Protein AF-A0A8J3AGK9-F1 (afdb_monomer_lite)

Organism: NCBI:txid1670830

Foldseek 3Di:
DDPPLDDDPPDDLVSNVVSCVVVVHEAEDCQLVNLLVCLVVQHAHEHACQPPDDQDPVLVVVQCVVCVVVVVVQCVPDPGHWYWHRYSVDIDTDHSVVSNVVSVVVVVVVVVVVVVVPPDPPPDDDPPPPDDDDDDDD

Sequence (138 aa):
MGAEGQPVRGSDDETVLRQAQATNQVIVTQNHDMLVLCADESAPVVWLDPRDKDLRREAMVVLCFSQINAWQHLLDDADGPVCIVARKTSCEAIPLEVARRRALERGKRRRREMRRQRPAADGGLFQNDAGSSATEGL

Radius of gyration: 23.79 Å; chains: 1; bounding box: 36×55×81 Å

pLDDT: mean 82.99, std 17.81, range [38.44, 98.31]

Structure (mmCIF, N/CA/C/O backbone):
data_AF-A0A8J3AGK9-F1
#
_entry.id   AF-A0A8J3AGK9-F1
#
loop_
_atom_site.group_PDB
_atom_site.id
_atom_site.type_symbol
_atom_site.label_atom_id
_atom_site.label_alt_id
_atom_site.label_comp_id
_atom_site.label_asym_id
_atom_site.label_entity_id
_atom_site.label_seq_id
_atom_site.pdbx_PDB_ins_code
_atom_site.Cartn_x
_atom_site.Cartn_y
_atom_site.Cartn_z
_atom_site.occupancy
_atom_site.B_iso_or_equiv
_atom_site.auth_seq_id
_atom_site.auth_comp_id
_atom_site.auth_asym_id
_atom_site.auth_atom_id
_atom_site.pdbx_PDB_model_num
ATOM 1 N N . MET A 1 1 ? -9.270 -23.949 0.018 1.00 47.72 1 MET A N 1
ATOM 2 C CA . MET A 1 1 ? -9.224 -22.835 0.987 1.00 47.72 1 MET A CA 1
ATOM 3 C C . MET A 1 1 ? -7.804 -22.745 1.513 1.00 47.72 1 MET A C 1
ATOM 5 O O . MET A 1 1 ? -7.251 -23.786 1.847 1.00 47.72 1 MET A O 1
ATOM 9 N N . GLY A 1 2 ? -7.188 -21.560 1.491 1.00 52.91 2 GLY A N 1
ATOM 10 C CA . GLY A 1 2 ? -5.928 -21.331 2.205 1.00 52.91 2 GLY A CA 1
ATOM 11 C C . GLY A 1 2 ? -6.139 -21.435 3.719 1.00 52.91 2 GLY A C 1
ATOM 12 O O . GLY A 1 2 ? -7.282 -21.440 4.179 1.00 52.91 2 GLY A O 1
ATOM 13 N N . ALA A 1 3 ? -5.051 -21.541 4.485 1.00 57.31 3 ALA A N 1
ATOM 14 C CA . ALA A 1 3 ? -5.114 -21.378 5.936 1.00 57.31 3 ALA A CA 1
ATOM 15 C C . ALA A 1 3 ? -5.708 -19.997 6.276 1.00 57.31 3 ALA A C 1
ATOM 17 O O . ALA A 1 3 ? -5.524 -19.051 5.507 1.00 57.31 3 ALA A O 1
ATOM 18 N N . GLU A 1 4 ? -6.445 -19.910 7.385 1.00 62.75 4 GLU A N 1
ATOM 19 C CA . GLU A 1 4 ? -7.243 -18.747 7.797 1.00 62.75 4 GLU A CA 1
ATOM 20 C C . GLU A 1 4 ? -6.582 -17.400 7.460 1.00 62.75 4 GLU A C 1
ATOM 22 O O . GLU A 1 4 ? -5.468 -17.096 7.887 1.00 62.75 4 GLU A O 1
ATOM 27 N N . GLY A 1 5 ? -7.270 -16.598 6.644 1.00 65.88 5 GLY A N 1
ATOM 28 C CA . GLY A 1 5 ? -6.843 -15.242 6.302 1.00 65.88 5 GLY A CA 1
ATOM 29 C C . GLY A 1 5 ? -5.767 -15.119 5.220 1.00 65.88 5 GLY A C 1
ATOM 30 O O . GLY A 1 5 ? -5.513 -13.996 4.798 1.00 65.88 5 GLY A O 1
ATOM 31 N N . GLN A 1 6 ? -5.193 -16.205 4.682 1.00 76.69 6 GLN A N 1
ATOM 32 C CA . GLN A 1 6 ? -4.189 -16.118 3.605 1.00 76.69 6 GLN A CA 1
ATOM 33 C C . GLN A 1 6 ? -4.726 -16.550 2.230 1.00 76.69 6 GLN A C 1
ATOM 35 O O . GLN A 1 6 ? -5.385 -17.591 2.129 1.00 76.69 6 GLN A O 1
ATOM 40 N N . PRO A 1 7 ? -4.462 -15.780 1.157 1.00 77.81 7 PRO A N 1
ATOM 41 C CA 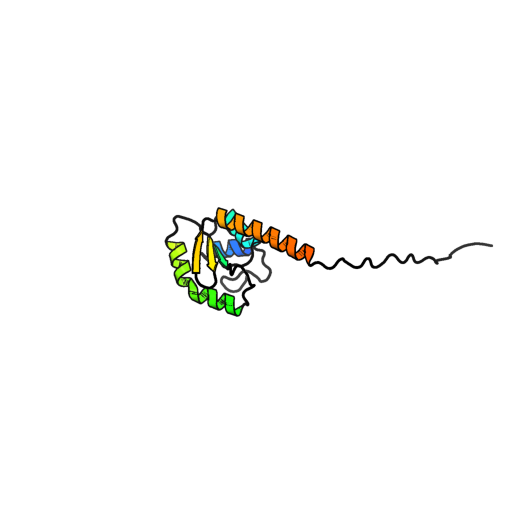. PRO A 1 7 ? -4.813 -16.195 -0.194 1.00 77.81 7 PRO A CA 1
ATOM 42 C C . PRO A 1 7 ? -4.002 -17.430 -0.596 1.00 77.81 7 PRO A C 1
ATOM 44 O O . PRO A 1 7 ? -2.890 -17.665 -0.114 1.00 77.81 7 PRO A O 1
ATOM 47 N N . VAL A 1 8 ? -4.559 -18.247 -1.493 1.00 84.38 8 VAL A N 1
ATOM 48 C CA . VAL A 1 8 ? -3.860 -19.437 -1.998 1.00 84.38 8 VAL A CA 1
ATOM 49 C C . VAL A 1 8 ? -2.573 -18.994 -2.693 1.00 84.38 8 VAL A C 1
ATOM 51 O O . VAL A 1 8 ? -2.546 -17.988 -3.406 1.00 84.38 8 VAL A O 1
ATOM 54 N N . ARG A 1 9 ? -1.484 -19.740 -2.501 1.00 85.31 9 ARG A N 1
ATOM 55 C CA . ARG A 1 9 ? -0.215 -19.442 -3.171 1.00 85.31 9 ARG A CA 1
ATOM 56 C C . ARG A 1 9 ? -0.424 -19.357 -4.688 1.00 85.31 9 ARG A C 1
ATOM 58 O O . ARG A 1 9 ? -0.950 -20.290 -5.283 1.00 85.31 9 ARG A O 1
ATOM 65 N N . GLY A 1 10 ? 0.044 -18.266 -5.295 1.00 85.75 10 GLY A N 1
ATOM 66 C CA . GLY A 1 10 ? -0.111 -18.012 -6.731 1.00 85.75 10 GLY A CA 1
ATOM 67 C C . GLY A 1 10 ? -1.405 -17.291 -7.119 1.00 85.75 10 GLY A C 1
ATOM 68 O O . GLY A 1 10 ? -1.662 -17.165 -8.310 1.00 85.75 10 GLY A O 1
ATOM 69 N N . SER A 1 11 ? -2.196 -16.823 -6.145 1.00 88.44 11 SER A N 1
ATOM 70 C CA . SER A 1 11 ? -3.323 -15.917 -6.402 1.00 88.44 11 SER A CA 1
ATOM 71 C C . SER A 1 11 ? -2.854 -14.641 -7.103 1.00 88.44 11 SER A C 1
ATOM 73 O O . SER A 1 11 ? -1.746 -14.163 -6.847 1.00 88.44 11 SER A O 1
ATOM 75 N N . ASP A 1 12 ? -3.708 -14.099 -7.965 1.00 92.12 12 ASP A N 1
ATOM 76 C CA . ASP A 1 12 ? -3.501 -12.790 -8.577 1.00 92.12 12 ASP A CA 1
ATOM 77 C C . ASP A 1 12 ? -3.728 -11.643 -7.576 1.00 92.12 12 ASP A C 1
ATOM 79 O O . ASP A 1 12 ? -4.287 -11.824 -6.489 1.00 92.12 12 ASP A O 1
ATOM 83 N N . ASP A 1 13 ? -3.263 -10.449 -7.949 1.00 93.00 13 ASP A N 1
ATOM 84 C CA . ASP A 1 13 ? -3.342 -9.242 -7.119 1.00 93.00 13 ASP A CA 1
ATOM 85 C C . ASP A 1 13 ? -4.806 -8.879 -6.770 1.00 93.00 13 ASP A C 1
ATOM 87 O O . ASP A 1 13 ? -5.086 -8.451 -5.648 1.00 93.00 13 ASP A O 1
ATOM 91 N N . GLU A 1 14 ? -5.764 -9.122 -7.677 1.00 94.00 14 GLU A N 1
ATOM 92 C CA . GLU A 1 14 ? -7.199 -8.893 -7.433 1.00 94.00 14 GLU A CA 1
ATOM 93 C C . GLU A 1 14 ? -7.751 -9.792 -6.325 1.00 94.00 14 GLU A C 1
ATOM 95 O O . GLU A 1 14 ? -8.446 -9.324 -5.420 1.00 94.00 14 GLU A O 1
ATOM 100 N N . THR A 1 15 ? -7.429 -11.084 -6.365 1.00 93.44 15 THR A N 1
ATOM 101 C CA . THR A 1 15 ? -7.843 -12.048 -5.343 1.00 93.44 15 THR A CA 1
ATOM 102 C C . THR A 1 15 ? -7.256 -11.677 -3.984 1.00 93.44 15 THR A C 1
ATOM 104 O O . THR A 1 15 ? -7.959 -11.728 -2.972 1.00 93.44 15 THR A O 1
ATOM 107 N N . VAL A 1 16 ? -5.986 -11.258 -3.957 1.00 93.00 16 VAL A N 1
ATOM 108 C CA . VAL A 1 16 ? -5.320 -10.786 -2.735 1.00 93.00 16 VAL A CA 1
ATOM 109 C C . VAL A 1 16 ? -6.046 -9.566 -2.161 1.00 93.00 16 VAL A C 1
ATOM 111 O O . VAL A 1 16 ? -6.338 -9.546 -0.964 1.00 93.00 16 VAL A O 1
ATOM 114 N N . LEU A 1 17 ? -6.385 -8.577 -2.996 1.00 94.25 17 LEU A N 1
ATOM 115 C CA . LEU A 1 17 ? -7.087 -7.372 -2.552 1.00 94.25 17 LEU A CA 1
ATOM 116 C C . LEU A 1 17 ? -8.483 -7.683 -2.001 1.00 94.25 17 LEU A C 1
ATOM 118 O O . LEU A 1 17 ? -8.818 -7.240 -0.903 1.00 94.25 17 LEU A O 1
ATOM 122 N N . ARG A 1 18 ? -9.279 -8.479 -2.725 1.00 92.88 18 ARG A N 1
ATOM 123 C CA . ARG A 1 18 ? -10.634 -8.857 -2.290 1.00 92.88 18 ARG A CA 1
ATOM 124 C C . ARG A 1 18 ? -10.616 -9.577 -0.951 1.00 92.88 18 ARG A C 1
ATOM 126 O O . ARG A 1 18 ? -11.467 -9.327 -0.101 1.00 92.88 18 ARG A O 1
ATOM 133 N N . GLN A 1 19 ? -9.644 -10.462 -0.743 1.00 91.69 19 GLN A N 1
ATOM 134 C CA . GLN A 1 19 ? -9.498 -11.152 0.530 1.00 91.69 19 GLN A CA 1
ATOM 135 C C . GLN A 1 19 ? -9.092 -10.199 1.661 1.00 91.69 19 GLN A C 1
ATOM 137 O O . GLN A 1 19 ? -9.647 -10.294 2.757 1.00 91.69 19 GLN A O 1
ATOM 142 N N . ALA A 1 20 ? -8.170 -9.267 1.406 1.00 92.38 20 ALA A N 1
ATOM 143 C CA . ALA A 1 20 ? -7.789 -8.256 2.389 1.00 92.38 20 ALA A CA 1
ATOM 144 C C . ALA A 1 20 ? -8.991 -7.387 2.793 1.00 92.38 20 ALA A C 1
ATOM 146 O O . ALA A 1 20 ? -9.255 -7.224 3.981 1.00 92.38 20 ALA A O 1
ATOM 147 N N . GLN A 1 21 ? -9.799 -6.939 1.827 1.00 92.38 21 GLN A N 1
ATOM 148 C CA . GLN A 1 21 ? -11.045 -6.210 2.090 1.00 92.38 21 GLN A CA 1
ATOM 149 C C . GLN A 1 21 ? -12.041 -7.047 2.906 1.00 92.38 21 GLN A C 1
ATOM 151 O O . GLN A 1 21 ? -12.561 -6.577 3.915 1.00 92.38 21 GLN A O 1
ATOM 156 N N . ALA A 1 22 ? -12.262 -8.310 2.525 1.00 91.38 22 ALA A N 1
ATOM 157 C CA . ALA A 1 22 ? -13.176 -9.213 3.229 1.00 91.38 22 ALA A CA 1
ATOM 158 C C . ALA A 1 22 ? -12.752 -9.515 4.678 1.00 91.38 22 ALA A C 1
ATOM 160 O O . ALA A 1 22 ? -13.583 -9.904 5.496 1.00 91.38 22 ALA A O 1
ATOM 161 N N . THR A 1 23 ? -11.468 -9.349 4.999 1.00 90.06 23 THR A N 1
ATOM 162 C CA . THR A 1 23 ? -10.891 -9.616 6.327 1.00 90.06 23 THR A CA 1
ATOM 163 C C . THR A 1 23 ? -10.478 -8.348 7.074 1.00 90.06 23 THR A C 1
ATOM 165 O O . THR A 1 23 ? -9.862 -8.442 8.134 1.00 90.06 23 THR A O 1
ATOM 168 N N . ASN A 1 24 ? -10.835 -7.171 6.549 1.00 89.12 24 ASN A N 1
ATOM 169 C CA . ASN A 1 24 ? -10.472 -5.863 7.092 1.00 89.12 24 ASN A CA 1
ATOM 170 C C . ASN A 1 24 ? -8.957 -5.697 7.332 1.00 89.12 24 ASN A C 1
ATOM 172 O O . ASN A 1 24 ? -8.517 -5.146 8.341 1.00 89.12 24 ASN A O 1
ATOM 176 N N . GLN A 1 25 ? -8.153 -6.225 6.410 1.00 91.06 25 GLN A N 1
ATOM 177 C CA . GLN A 1 25 ? -6.697 -6.140 6.422 1.00 91.06 25 GLN A CA 1
ATOM 178 C C . GLN A 1 25 ? -6.202 -5.085 5.433 1.00 91.06 25 GLN A C 1
ATOM 180 O O . GLN A 1 25 ? -6.785 -4.871 4.371 1.00 91.06 25 GLN A O 1
ATOM 185 N N . VAL A 1 26 ? -5.068 -4.467 5.762 1.00 94.06 26 VAL A N 1
ATOM 186 C CA . VAL A 1 26 ? -4.391 -3.500 4.894 1.00 94.06 26 VAL A CA 1
ATOM 187 C C . VAL A 1 26 ? -3.276 -4.189 4.118 1.00 94.06 26 VAL A C 1
ATOM 189 O O . VAL A 1 26 ? -2.465 -4.932 4.675 1.00 94.06 26 VAL A O 1
ATOM 192 N N . ILE A 1 27 ? -3.211 -3.918 2.817 1.00 95.31 27 ILE A N 1
ATOM 193 C CA . ILE A 1 27 ? -2.146 -4.428 1.956 1.00 95.31 27 ILE A CA 1
ATOM 194 C C . ILE A 1 27 ? -0.831 -3.724 2.296 1.00 95.31 27 ILE A C 1
ATOM 196 O O . ILE A 1 27 ? -0.753 -2.498 2.293 1.00 95.31 27 ILE A O 1
ATOM 200 N N . VAL A 1 28 ? 0.230 -4.502 2.516 1.00 94.94 28 VAL A N 1
ATOM 201 C CA . VAL A 1 28 ? 1.605 -4.005 2.663 1.00 94.94 28 VAL A CA 1
ATOM 202 C C . VAL A 1 28 ? 2.434 -4.532 1.498 1.00 94.94 28 VAL A C 1
ATOM 204 O O . VAL A 1 28 ? 2.564 -5.744 1.332 1.00 94.94 28 VAL A O 1
ATOM 207 N N . THR A 1 29 ? 2.989 -3.649 0.663 1.00 92.62 29 THR A N 1
ATOM 208 C CA . THR A 1 29 ? 3.593 -4.085 -0.604 1.00 92.62 29 THR A CA 1
ATOM 209 C C . THR A 1 29 ? 4.769 -3.235 -1.088 1.00 92.62 29 THR A C 1
ATOM 211 O O . THR A 1 29 ? 4.871 -2.044 -0.807 1.00 92.62 29 THR A O 1
ATOM 214 N N . GLN A 1 30 ? 5.662 -3.867 -1.858 1.00 90.44 30 GLN A N 1
ATOM 215 C CA . GLN A 1 30 ? 6.647 -3.213 -2.737 1.00 90.44 30 GLN A CA 1
ATOM 216 C C . GLN A 1 30 ? 6.235 -3.277 -4.219 1.00 90.44 30 GLN A C 1
ATOM 218 O O . GLN A 1 30 ? 6.871 -2.648 -5.066 1.00 90.44 30 GLN A O 1
ATOM 223 N N . ASN A 1 31 ? 5.199 -4.057 -4.548 1.00 89.75 31 ASN A N 1
ATOM 224 C CA . ASN A 1 31 ? 4.709 -4.234 -5.909 1.00 89.75 31 ASN A CA 1
ATOM 225 C C . ASN A 1 31 ? 3.984 -2.955 -6.362 1.00 89.75 31 ASN A C 1
ATOM 227 O O . ASN A 1 31 ? 2.976 -2.561 -5.779 1.00 89.75 31 ASN A O 1
ATOM 231 N N . HIS A 1 32 ? 4.500 -2.312 -7.413 1.00 91.69 32 HIS A N 1
ATOM 232 C CA . HIS A 1 32 ? 3.879 -1.120 -7.987 1.00 91.69 32 HIS A CA 1
ATOM 233 C C . HIS A 1 32 ? 2.522 -1.413 -8.637 1.00 91.69 32 HIS A C 1
ATOM 235 O O . HIS A 1 32 ? 1.667 -0.536 -8.604 1.00 91.69 32 HIS A O 1
ATOM 241 N N . ASP A 1 33 ? 2.322 -2.602 -9.213 1.00 92.50 33 ASP A N 1
ATOM 242 C CA . ASP A 1 33 ? 1.056 -2.960 -9.862 1.00 92.50 33 ASP A CA 1
ATOM 243 C C . ASP A 1 33 ? -0.040 -3.151 -8.798 1.00 92.50 33 ASP A C 1
ATOM 245 O O . ASP A 1 33 ? -1.101 -2.542 -8.904 1.00 92.50 33 ASP A O 1
ATOM 249 N N . MET A 1 34 ? 0.275 -3.831 -7.687 1.00 94.69 34 MET A N 1
ATOM 250 C CA . MET A 1 34 ? -0.608 -3.913 -6.514 1.00 94.69 34 MET A CA 1
ATOM 251 C C . MET A 1 34 ? -0.940 -2.532 -5.926 1.00 94.69 34 MET A C 1
ATOM 253 O O . MET A 1 34 ? -2.077 -2.275 -5.546 1.00 94.69 34 MET A O 1
ATOM 257 N N . LEU A 1 35 ? 0.036 -1.617 -5.858 1.00 95.50 35 LEU A N 1
ATOM 258 C CA . LEU A 1 35 ? -0.213 -0.253 -5.378 1.00 95.50 35 LEU A CA 1
ATOM 259 C C . LEU A 1 35 ? -1.190 0.508 -6.289 1.00 95.50 35 LEU A C 1
ATOM 261 O O . LEU A 1 35 ? -2.044 1.242 -5.797 1.00 95.50 35 LEU A O 1
ATOM 265 N N . VAL A 1 36 ? -1.056 0.353 -7.610 1.00 96.12 36 VAL A N 1
ATOM 266 C CA . VAL A 1 36 ? -1.985 0.954 -8.577 1.00 96.12 36 VAL A CA 1
ATOM 267 C C . VAL A 1 36 ? -3.379 0.359 -8.410 1.00 96.12 36 VAL A C 1
ATOM 269 O O . VAL A 1 36 ? -4.335 1.124 -8.353 1.00 96.12 36 VAL A O 1
ATOM 272 N N . LEU A 1 37 ? -3.481 -0.961 -8.245 1.00 97.00 37 LEU A N 1
ATOM 273 C CA . LEU A 1 37 ? -4.753 -1.640 -8.007 1.00 97.00 37 LEU A CA 1
ATOM 274 C C . LEU A 1 37 ? -5.448 -1.126 -6.737 1.00 97.00 37 LEU A C 1
ATOM 276 O O . LEU A 1 37 ? -6.618 -0.765 -6.789 1.00 97.00 37 LEU A O 1
ATOM 280 N N . CYS A 1 38 ? -4.732 -1.015 -5.612 1.00 97.38 38 CYS A N 1
ATOM 281 C CA . CYS A 1 38 ? -5.296 -0.440 -4.387 1.00 97.38 38 CYS A CA 1
ATOM 282 C C . CYS A 1 38 ? -5.797 0.996 -4.598 1.00 97.38 38 CYS A C 1
ATOM 284 O O . CYS A 1 38 ? -6.848 1.356 -4.080 1.00 97.38 38 CYS A O 1
ATOM 286 N N . ALA A 1 39 ? -5.069 1.813 -5.365 1.00 96.88 39 ALA A N 1
ATOM 287 C CA . ALA A 1 39 ? -5.494 3.177 -5.658 1.00 96.88 39 ALA A CA 1
ATOM 288 C C . ALA A 1 39 ? -6.747 3.230 -6.547 1.00 96.88 39 ALA A C 1
ATOM 290 O O . ALA A 1 39 ? -7.615 4.065 -6.307 1.00 96.88 39 ALA A O 1
ATOM 291 N N . ASP A 1 40 ? -6.847 2.349 -7.545 1.00 96.25 40 ASP A N 1
ATOM 292 C CA . ASP A 1 40 ? -8.007 2.273 -8.440 1.00 96.25 40 ASP A CA 1
ATOM 293 C C . ASP A 1 40 ? -9.269 1.797 -7.683 1.00 96.25 40 ASP A C 1
ATOM 295 O O . ASP A 1 40 ? -10.358 2.318 -7.914 1.00 96.25 40 ASP A O 1
ATOM 299 N N . GLU A 1 41 ? -9.111 0.901 -6.704 1.00 96.56 41 GLU A N 1
ATOM 300 C CA . GLU A 1 41 ? -10.193 0.372 -5.853 1.00 96.56 41 GLU A CA 1
ATOM 301 C C . GLU A 1 41 ? -10.446 1.198 -4.575 1.00 96.56 41 GLU A C 1
ATOM 303 O O . GLU A 1 41 ? -11.198 0.782 -3.694 1.00 96.56 41 GLU A O 1
ATOM 308 N N . SER A 1 42 ? -9.808 2.368 -4.439 1.00 96.38 42 SER A N 1
ATOM 309 C CA . SER A 1 42 ? -9.903 3.227 -3.244 1.00 96.38 42 SER A CA 1
ATOM 310 C C . SER A 1 42 ? -9.626 2.484 -1.925 1.00 96.38 42 SER A C 1
ATOM 312 O O . SER A 1 42 ? -10.238 2.760 -0.894 1.00 96.38 42 SER A O 1
ATOM 314 N N . ALA A 1 43 ? -8.699 1.526 -1.948 1.00 97.00 43 ALA A N 1
ATOM 315 C CA . ALA A 1 43 ? -8.313 0.732 -0.792 1.00 97.00 43 ALA A CA 1
ATOM 316 C C . ALA A 1 43 ? -7.066 1.324 -0.107 1.00 97.00 43 ALA A C 1
ATOM 318 O O . ALA A 1 43 ? -6.085 1.644 -0.789 1.00 97.00 43 ALA A O 1
ATOM 319 N N . PRO A 1 44 ? -7.054 1.443 1.236 1.00 97.44 44 PRO A N 1
ATOM 320 C CA . PRO A 1 44 ? -5.868 1.877 1.961 1.00 97.44 44 PRO A CA 1
ATOM 321 C C . PRO A 1 44 ? -4.725 0.868 1.796 1.00 97.44 44 PRO A C 1
ATOM 323 O O . PRO A 1 44 ? -4.936 -0.344 1.706 1.00 97.44 44 PRO A O 1
ATOM 326 N N . VAL A 1 45 ? -3.492 1.372 1.756 1.00 98.00 45 VAL A N 1
ATOM 327 C CA . VAL A 1 45 ? -2.311 0.562 1.421 1.00 98.00 45 VAL A CA 1
ATOM 328 C C . VAL A 1 45 ? -1.048 1.119 2.065 1.00 98.00 45 VAL A C 1
ATOM 330 O O . VAL A 1 45 ? -0.844 2.328 2.133 1.00 98.00 45 VAL A O 1
ATOM 333 N N . VAL A 1 46 ? -0.152 0.236 2.499 1.00 97.62 46 VAL A N 1
ATOM 334 C CA . VAL A 1 46 ? 1.205 0.594 2.917 1.00 97.62 46 VAL A CA 1
ATOM 335 C C . VAL A 1 46 ? 2.174 0.259 1.790 1.00 97.62 46 VAL A C 1
ATOM 337 O O . VAL A 1 46 ? 2.410 -0.905 1.455 1.00 97.62 46 VAL A O 1
ATOM 340 N N . TRP A 1 47 ? 2.779 1.291 1.216 1.00 95.44 47 TRP A N 1
ATOM 341 C CA . TRP A 1 47 ? 3.830 1.156 0.223 1.00 95.44 47 TRP A CA 1
ATOM 342 C C . TRP A 1 47 ? 5.205 1.197 0.885 1.00 95.44 47 TRP A C 1
ATOM 344 O O . TRP A 1 47 ? 5.648 2.228 1.395 1.00 95.44 47 TRP A O 1
ATOM 354 N N . LEU A 1 48 ? 5.912 0.072 0.831 1.00 93.44 48 LEU A N 1
ATOM 355 C CA . LEU A 1 48 ? 7.293 -0.036 1.282 1.00 93.44 48 LEU A CA 1
ATOM 356 C C . LEU A 1 48 ? 8.223 0.591 0.226 1.00 93.44 48 LEU A C 1
ATOM 358 O O . LEU A 1 48 ? 8.580 -0.041 -0.769 1.00 93.44 48 LEU A O 1
ATOM 362 N N . ASP A 1 49 ? 8.634 1.839 0.450 1.00 84.81 49 ASP A N 1
ATOM 363 C CA . ASP A 1 49 ? 9.446 2.649 -0.465 1.00 84.81 49 ASP A CA 1
ATOM 364 C C . ASP A 1 49 ? 10.823 3.001 0.143 1.00 84.81 49 ASP A C 1
ATOM 366 O O . ASP A 1 49 ? 11.046 4.122 0.622 1.00 84.81 49 ASP A O 1
ATOM 370 N N . PRO A 1 50 ? 11.815 2.094 0.079 1.00 66.50 50 PRO A N 1
ATOM 371 C CA . PRO A 1 50 ? 13.181 2.390 0.510 1.00 66.50 50 PRO A CA 1
ATOM 372 C C . PRO A 1 50 ? 13.964 3.320 -0.443 1.00 66.50 50 PRO A C 1
ATOM 374 O O . PRO A 1 50 ? 15.159 3.512 -0.205 1.00 66.50 50 PRO A O 1
ATOM 377 N N . ARG A 1 51 ? 13.325 3.894 -1.480 1.00 68.62 51 ARG A N 1
ATOM 378 C CA . ARG A 1 51 ? 13.855 4.774 -2.546 1.00 68.62 51 ARG A CA 1
ATOM 379 C C . ARG A 1 51 ? 14.985 4.213 -3.421 1.00 68.62 51 ARG A C 1
ATOM 381 O O . ARG A 1 51 ? 14.904 4.386 -4.630 1.00 68.62 51 ARG A O 1
ATOM 388 N N . ASP A 1 52 ? 15.975 3.518 -2.858 1.00 56.97 52 ASP A N 1
ATOM 389 C CA . ASP A 1 52 ? 17.255 3.285 -3.552 1.00 56.97 52 ASP A CA 1
ATOM 390 C C . ASP A 1 52 ? 17.843 1.869 -3.431 1.00 56.97 52 ASP A C 1
ATOM 392 O O . ASP A 1 52 ? 18.865 1.583 -4.053 1.00 56.97 52 ASP A O 1
ATOM 396 N N . LYS A 1 53 ? 17.250 0.962 -2.643 1.00 63.41 53 LYS A N 1
ATOM 397 C CA . LYS A 1 53 ? 17.699 -0.442 -2.557 1.00 63.41 53 LYS A CA 1
ATOM 398 C C . LYS A 1 53 ? 16.530 -1.371 -2.285 1.00 63.41 53 LYS A C 1
ATOM 400 O O . LYS A 1 53 ? 15.738 -1.082 -1.388 1.00 63.41 53 LYS A O 1
ATOM 405 N N . ASP A 1 54 ? 16.495 -2.503 -2.983 1.00 70.62 54 ASP A N 1
ATOM 406 C CA . ASP A 1 54 ? 15.624 -3.613 -2.606 1.00 70.62 54 ASP A CA 1
ATOM 407 C C . ASP A 1 54 ? 15.937 -3.993 -1.154 1.00 70.62 54 ASP A C 1
ATOM 409 O O . ASP A 1 54 ? 17.082 -4.279 -0.781 1.00 70.62 54 ASP A O 1
ATOM 413 N N . LEU A 1 55 ? 14.920 -3.908 -0.297 1.00 75.62 55 LEU A N 1
ATOM 414 C CA . LEU A 1 55 ? 15.041 -4.394 1.069 1.00 75.62 55 LEU A CA 1
ATOM 415 C C . LEU A 1 55 ? 15.061 -5.916 1.004 1.00 75.62 55 LEU A C 1
ATOM 417 O O . LEU A 1 55 ? 14.155 -6.530 0.446 1.00 75.62 55 LEU A O 1
ATOM 421 N N . ARG A 1 56 ? 16.081 -6.530 1.608 1.00 84.06 56 ARG A N 1
ATOM 422 C CA . ARG A 1 56 ? 16.052 -7.974 1.861 1.00 84.06 56 ARG A CA 1
ATOM 423 C C . ARG A 1 56 ? 14.844 -8.313 2.733 1.00 84.06 56 ARG A C 1
ATOM 425 O O . ARG A 1 56 ? 14.377 -7.466 3.499 1.00 84.06 56 ARG A O 1
ATOM 432 N N . ARG A 1 57 ? 14.379 -9.559 2.653 1.00 85.94 57 ARG A N 1
ATOM 433 C CA . ARG A 1 57 ? 13.184 -10.036 3.361 1.00 85.94 57 ARG A CA 1
ATOM 434 C C . ARG A 1 57 ? 13.218 -9.697 4.852 1.00 85.94 57 ARG A C 1
ATOM 436 O O . ARG A 1 57 ? 12.233 -9.210 5.391 1.00 85.94 57 ARG A O 1
ATOM 443 N N . GLU A 1 58 ? 14.360 -9.884 5.502 1.00 89.44 58 GLU A N 1
ATOM 444 C CA . GLU A 1 58 ? 14.545 -9.612 6.930 1.00 89.44 58 GLU A CA 1
ATOM 445 C C . GLU A 1 58 ? 14.405 -8.116 7.234 1.00 89.44 58 GLU A C 1
ATOM 447 O O . GLU A 1 58 ? 13.763 -7.729 8.205 1.00 89.44 58 GLU A O 1
ATOM 452 N N . ALA A 1 59 ? 14.951 -7.261 6.367 1.00 86.69 59 ALA A N 1
ATOM 453 C CA . ALA A 1 59 ? 14.852 -5.815 6.517 1.00 86.69 59 ALA A CA 1
ATOM 454 C C . ALA A 1 59 ? 13.419 -5.308 6.292 1.00 86.69 59 ALA A C 1
ATOM 456 O O . ALA A 1 59 ? 13.017 -4.346 6.940 1.00 86.69 59 ALA A O 1
ATOM 457 N N . MET A 1 60 ? 12.639 -5.955 5.418 1.00 88.44 60 MET A N 1
ATOM 458 C CA . MET A 1 60 ? 11.208 -5.661 5.275 1.00 88.44 60 MET A CA 1
ATOM 459 C C . MET A 1 60 ? 10.444 -6.004 6.551 1.00 88.44 60 MET A C 1
ATOM 461 O O . MET A 1 60 ? 9.660 -5.191 7.022 1.00 88.44 60 MET A O 1
ATOM 465 N N . VAL A 1 61 ? 10.701 -7.180 7.129 1.00 90.62 61 VAL A N 1
ATOM 466 C CA . VAL A 1 61 ? 10.058 -7.606 8.378 1.00 90.62 61 VAL A CA 1
ATOM 467 C C . VAL A 1 61 ? 10.369 -6.625 9.510 1.00 90.62 61 VAL A C 1
ATOM 469 O O . VAL A 1 61 ? 9.451 -6.161 10.183 1.00 90.62 61 VAL A O 1
ATOM 472 N N . VAL A 1 62 ? 11.642 -6.250 9.679 1.00 91.19 62 VAL A N 1
ATOM 473 C CA . VAL A 1 62 ? 12.048 -5.252 10.682 1.00 91.19 62 VAL A CA 1
ATOM 474 C C . VAL A 1 62 ? 11.373 -3.905 10.426 1.00 91.19 62 VAL A C 1
ATOM 476 O O . VAL A 1 62 ? 10.872 -3.298 11.367 1.00 91.19 62 VAL A O 1
ATOM 479 N N . LEU A 1 63 ? 11.307 -3.458 9.168 1.00 90.62 63 LEU A N 1
ATOM 480 C CA . LEU A 1 63 ? 10.639 -2.210 8.804 1.00 90.62 63 LEU A CA 1
ATOM 481 C C . LEU A 1 63 ? 9.164 -2.231 9.222 1.00 90.62 63 LEU A C 1
ATOM 483 O O . LEU A 1 63 ? 8.728 -1.307 9.908 1.00 90.62 63 LEU A O 1
ATOM 487 N N . CYS A 1 64 ? 8.438 -3.301 8.882 1.00 92.50 64 CYS A N 1
ATOM 488 C CA . CYS A 1 64 ? 7.043 -3.478 9.274 1.00 92.50 64 CYS A CA 1
ATOM 489 C C . CYS A 1 64 ? 6.859 -3.389 10.788 1.00 92.50 64 CYS A C 1
ATOM 491 O O . CYS A 1 64 ? 6.113 -2.538 11.263 1.00 92.50 64 CYS A O 1
ATOM 493 N N . PHE A 1 65 ? 7.584 -4.198 11.562 1.00 94.69 65 PHE A N 1
ATOM 494 C CA . PHE A 1 65 ? 7.431 -4.193 13.018 1.00 94.69 65 PHE A CA 1
ATOM 495 C C . PHE A 1 65 ? 7.881 -2.885 13.673 1.00 94.69 65 PHE A C 1
ATOM 497 O O . PHE A 1 65 ? 7.323 -2.495 14.694 1.00 94.69 65 PHE A O 1
ATOM 504 N N . SER A 1 66 ? 8.851 -2.181 13.085 1.00 94.06 66 SER A N 1
ATOM 505 C CA . SER A 1 66 ? 9.349 -0.917 13.637 1.00 94.06 66 SER A CA 1
ATOM 506 C C . SER A 1 66 ? 8.380 0.255 13.482 1.00 94.06 66 SER A C 1
ATOM 508 O O . SER A 1 66 ? 8.508 1.236 14.209 1.00 94.06 66 SER A O 1
ATOM 510 N N . GLN A 1 67 ? 7.432 0.178 12.542 1.00 95.38 67 GLN A N 1
ATOM 511 C CA . GLN A 1 67 ? 6.548 1.300 12.215 1.00 95.38 67 GLN A CA 1
ATOM 512 C C . GLN A 1 67 ? 5.057 0.958 12.270 1.00 95.38 67 GLN A C 1
ATOM 514 O O . GLN A 1 67 ? 4.248 1.862 12.093 1.00 95.38 67 GLN A O 1
ATOM 519 N N . ILE A 1 68 ? 4.670 -0.291 12.558 1.00 95.81 68 ILE A N 1
ATOM 520 C CA . ILE A 1 68 ? 3.264 -0.729 12.512 1.00 95.81 68 ILE A CA 1
ATOM 521 C C . ILE A 1 68 ? 2.319 0.162 13.332 1.00 95.81 68 ILE A C 1
ATOM 523 O O . ILE A 1 68 ? 1.256 0.529 12.843 1.00 95.81 68 ILE A O 1
ATOM 527 N N . ASN A 1 69 ? 2.734 0.600 14.525 1.00 96.88 69 ASN A N 1
ATOM 528 C CA . ASN A 1 69 ? 1.923 1.494 15.358 1.00 96.88 69 ASN A CA 1
ATOM 529 C C . ASN A 1 69 ? 1.770 2.884 14.725 1.00 96.88 69 ASN A C 1
ATOM 531 O O . ASN A 1 69 ? 0.687 3.456 14.733 1.00 96.88 69 ASN A O 1
ATOM 535 N N . ALA A 1 70 ? 2.846 3.419 14.140 1.00 97.38 70 ALA A N 1
ATOM 536 C CA . ALA A 1 70 ? 2.793 4.696 13.435 1.00 97.38 70 ALA A CA 1
ATOM 537 C C . ALA A 1 70 ? 1.906 4.605 12.187 1.00 97.38 70 ALA A C 1
ATOM 539 O O . ALA A 1 70 ? 1.209 5.559 11.857 1.00 97.38 70 ALA A O 1
ATOM 540 N N . TRP A 1 71 ? 1.902 3.455 11.509 1.00 97.25 71 TRP A N 1
ATOM 541 C CA . TRP A 1 71 ? 1.013 3.231 10.376 1.00 97.25 71 TRP A CA 1
ATOM 542 C C . TRP A 1 71 ? -0.446 3.184 10.806 1.00 97.25 71 TRP A C 1
ATOM 544 O O . TRP A 1 71 ? -1.268 3.821 10.162 1.00 97.25 71 TRP A O 1
ATOM 554 N N . GLN A 1 72 ? -0.754 2.484 11.900 1.00 96.19 72 GLN A N 1
ATOM 555 C CA . GLN A 1 72 ? -2.111 2.424 12.437 1.00 96.19 72 GLN A CA 1
ATOM 556 C C . GLN A 1 72 ? -2.644 3.825 12.758 1.00 96.19 72 GLN A C 1
ATOM 558 O O . GLN A 1 72 ? -3.707 4.185 12.271 1.00 96.19 72 GLN A O 1
ATOM 563 N N . HIS A 1 73 ? -1.863 4.655 13.457 1.00 97.69 73 HIS A N 1
ATOM 564 C CA . HIS A 1 73 ? -2.252 6.041 13.736 1.00 97.69 73 HIS A CA 1
ATOM 565 C C . HIS A 1 73 ? -2.528 6.850 12.462 1.00 97.69 73 HIS A C 1
ATOM 567 O O . HIS A 1 73 ? -3.547 7.519 12.367 1.00 97.69 73 HIS A O 1
ATOM 573 N N . LEU A 1 74 ? -1.662 6.746 11.450 1.00 97.94 74 LEU A N 1
ATOM 574 C CA . LEU A 1 74 ? -1.860 7.446 10.178 1.00 97.94 74 LEU A CA 1
ATOM 575 C C . LEU A 1 74 ? -3.092 6.962 9.396 1.00 97.94 74 LEU A C 1
ATOM 577 O O . LEU A 1 74 ? -3.635 7.734 8.611 1.00 97.94 74 LEU A O 1
ATOM 581 N N . LEU A 1 75 ? -3.490 5.695 9.551 1.00 96.25 75 LEU A N 1
ATOM 582 C CA . LEU A 1 75 ? -4.716 5.162 8.952 1.00 96.25 75 LEU A CA 1
ATOM 583 C C . LEU A 1 75 ? -5.958 5.649 9.699 1.00 96.25 75 LEU A C 1
ATOM 585 O O . LEU A 1 75 ? -6.934 6.011 9.052 1.00 96.25 75 LEU A O 1
ATOM 589 N N . ASP A 1 76 ? -5.909 5.660 11.032 1.00 96.06 76 ASP A N 1
ATOM 590 C CA . ASP A 1 76 ? -7.034 6.057 11.883 1.00 96.06 76 ASP A CA 1
ATOM 591 C C . ASP A 1 76 ? -7.312 7.567 11.807 1.00 96.06 76 ASP A C 1
ATOM 593 O O . ASP A 1 76 ? -8.469 7.981 11.833 1.00 96.06 76 ASP A O 1
ATOM 597 N N . ASP A 1 77 ? -6.263 8.385 11.671 1.00 97.12 77 ASP A N 1
ATOM 598 C CA . ASP A 1 77 ? -6.361 9.849 11.588 1.00 97.12 77 ASP A CA 1
ATOM 599 C C . ASP A 1 77 ? -6.771 10.355 10.189 1.00 97.12 77 ASP A C 1
ATOM 601 O O . ASP A 1 77 ? -6.991 11.553 10.001 1.00 97.12 77 ASP A O 1
ATOM 605 N N . ALA A 1 78 ? -6.828 9.484 9.179 1.00 95.94 78 ALA A N 1
ATOM 606 C CA . ALA A 1 78 ? -7.153 9.884 7.816 1.00 95.94 78 ALA A CA 1
ATOM 607 C C . ALA A 1 78 ? -8.673 9.990 7.596 1.00 95.94 78 ALA A C 1
ATOM 609 O O . ALA A 1 78 ? -9.418 9.048 7.849 1.00 95.94 78 ALA A O 1
ATOM 610 N N . ASP A 1 79 ? -9.127 11.087 6.979 1.00 93.94 79 ASP A N 1
ATOM 611 C CA . ASP A 1 79 ? -10.537 11.302 6.590 1.00 93.94 79 ASP A CA 1
ATOM 612 C C . ASP A 1 79 ? -11.013 10.399 5.422 1.00 93.94 79 ASP A C 1
ATOM 614 O O . ASP A 1 79 ? -12.083 10.604 4.842 1.00 93.94 79 ASP A O 1
ATOM 618 N N . GLY A 1 80 ? -10.208 9.411 5.023 1.00 94.31 80 GLY A N 1
ATOM 619 C CA . GLY A 1 80 ? -10.500 8.491 3.931 1.00 94.31 80 GLY A CA 1
ATOM 620 C C . GLY A 1 80 ? -9.317 7.586 3.565 1.00 94.31 80 GLY A C 1
ATOM 621 O O . GLY A 1 80 ? -8.270 7.624 4.213 1.00 94.31 80 GLY A O 1
ATOM 622 N N . PRO A 1 81 ? -9.456 6.760 2.511 1.00 96.38 81 PRO A N 1
ATOM 623 C CA . PRO A 1 81 ? -8.406 5.844 2.078 1.00 96.38 81 PRO A CA 1
ATOM 624 C C . PRO A 1 81 ? -7.127 6.573 1.649 1.00 96.38 81 PRO A C 1
ATOM 626 O O . PRO A 1 81 ? -7.136 7.417 0.751 1.00 96.38 81 PRO A O 1
ATOM 629 N N . VAL A 1 82 ? -6.003 6.202 2.262 1.00 98.19 82 VAL A N 1
ATOM 630 C CA . VAL A 1 82 ? -4.681 6.784 1.993 1.00 98.19 82 VAL A CA 1
ATOM 631 C C . VAL A 1 82 ? -3.642 5.711 1.691 1.00 98.19 82 VAL A C 1
ATOM 633 O O . VAL A 1 82 ? -3.780 4.540 2.049 1.00 98.19 82 VAL A O 1
ATOM 636 N N . CYS A 1 83 ? -2.557 6.131 1.044 1.00 98.31 83 CYS A N 1
ATOM 637 C CA . CYS A 1 83 ? -1.341 5.340 0.954 1.00 98.31 83 CYS A CA 1
ATOM 638 C C . CYS A 1 83 ? -0.360 5.802 2.030 1.00 98.31 83 CYS A C 1
ATOM 640 O O . CYS A 1 83 ? 0.062 6.958 2.029 1.00 98.31 83 CYS A O 1
ATOM 642 N N . ILE A 1 84 ? 0.106 4.889 2.875 1.00 98.12 84 ILE A N 1
ATOM 643 C CA . ILE A 1 84 ? 1.239 5.150 3.762 1.00 98.12 84 ILE A CA 1
ATOM 644 C C . ILE A 1 84 ? 2.522 4.818 3.020 1.00 98.12 84 ILE A C 1
ATOM 646 O O . ILE A 1 84 ? 2.772 3.672 2.656 1.00 98.12 84 ILE A O 1
ATOM 650 N N . VAL A 1 85 ? 3.366 5.820 2.802 1.00 96.31 85 VAL A N 1
ATOM 651 C CA . VAL A 1 85 ? 4.700 5.622 2.239 1.00 96.31 85 VAL A CA 1
ATOM 652 C C . VAL A 1 85 ? 5.667 5.332 3.375 1.00 96.31 85 VAL A C 1
ATOM 654 O O . VAL A 1 85 ? 6.109 6.245 4.068 1.00 96.31 85 VAL A O 1
ATOM 657 N N . ALA A 1 86 ? 6.028 4.064 3.544 1.00 95.12 86 ALA A N 1
ATOM 658 C CA . ALA A 1 86 ? 6.981 3.625 4.551 1.00 95.12 86 ALA A CA 1
ATOM 659 C C . ALA A 1 86 ? 8.411 3.643 3.994 1.00 95.12 86 ALA A C 1
ATOM 661 O O . ALA A 1 86 ? 8.782 2.869 3.109 1.00 95.12 86 ALA A O 1
ATOM 662 N N . ARG A 1 87 ? 9.234 4.535 4.539 1.00 91.94 87 ARG A N 1
ATOM 663 C CA . ARG A 1 87 ? 10.677 4.643 4.289 1.00 91.94 87 ARG A CA 1
ATOM 664 C C . ARG A 1 87 ? 11.430 3.988 5.439 1.00 91.94 87 ARG A C 1
ATOM 666 O O . ARG A 1 87 ? 10.865 3.706 6.486 1.00 91.94 87 ARG A O 1
ATOM 673 N N . LYS A 1 88 ? 12.744 3.805 5.289 1.00 87.81 88 LYS A N 1
ATOM 674 C CA . LYS A 1 88 ? 13.587 3.144 6.308 1.00 87.81 88 LYS A CA 1
ATOM 675 C C . LYS A 1 88 ? 13.450 3.726 7.721 1.00 87.81 88 LYS A C 1
ATOM 677 O O . LYS A 1 88 ? 13.564 2.978 8.680 1.00 87.81 88 LYS A O 1
ATOM 682 N N . THR A 1 89 ? 13.247 5.034 7.839 1.00 87.19 89 THR A N 1
ATOM 683 C CA . THR A 1 89 ? 13.263 5.756 9.123 1.00 87.19 89 THR A CA 1
ATOM 684 C C . THR A 1 89 ? 12.051 6.664 9.320 1.00 87.19 89 THR A C 1
ATOM 686 O O . THR A 1 89 ? 12.025 7.433 10.273 1.00 87.19 89 THR A O 1
ATOM 689 N N . SER A 1 90 ? 11.084 6.648 8.403 1.00 92.19 90 SER A N 1
ATOM 690 C CA . SER A 1 90 ? 9.903 7.506 8.481 1.00 92.19 90 SER A CA 1
ATOM 691 C C . SER A 1 90 ? 8.746 6.935 7.677 1.00 92.19 90 SER A C 1
ATOM 693 O O . SER A 1 90 ? 8.959 6.199 6.714 1.00 92.19 90 SER A O 1
ATOM 695 N N . CYS A 1 91 ? 7.532 7.335 8.031 1.00 95.94 91 CYS A N 1
ATOM 696 C CA . CYS A 1 91 ? 6.327 7.080 7.258 1.00 95.94 91 CYS A CA 1
ATOM 697 C C . CYS A 1 91 ? 5.508 8.363 7.114 1.00 95.94 91 CYS A C 1
ATOM 699 O O . CYS A 1 91 ? 5.551 9.233 7.980 1.00 95.94 91 CYS A O 1
ATOM 701 N N . GLU A 1 92 ? 4.785 8.479 6.007 1.00 96.69 92 GLU A N 1
ATOM 702 C CA . GLU A 1 92 ? 3.871 9.591 5.736 1.00 96.69 92 GLU A CA 1
ATOM 703 C C . GLU A 1 92 ? 2.611 9.062 5.048 1.00 96.69 92 GLU A C 1
ATOM 705 O O . GLU A 1 92 ? 2.709 8.173 4.198 1.00 96.69 92 GLU A O 1
ATOM 710 N N . ALA A 1 93 ? 1.446 9.610 5.388 1.00 98.06 93 ALA A N 1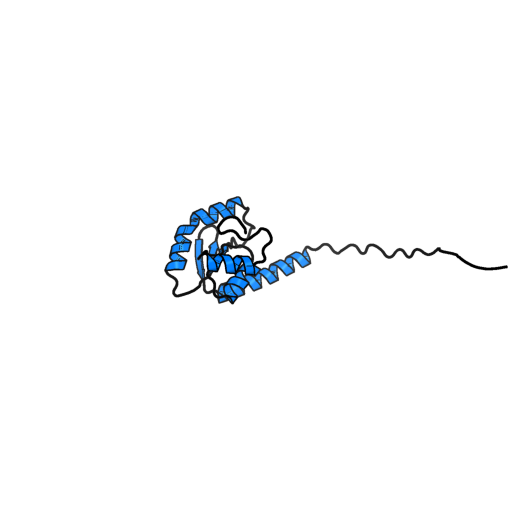
ATOM 711 C CA . ALA A 1 93 ? 0.222 9.387 4.630 1.00 98.06 93 ALA A CA 1
ATOM 712 C C . ALA A 1 93 ? 0.196 10.324 3.416 1.00 98.06 93 ALA A C 1
ATOM 714 O O . ALA A 1 93 ? 0.473 11.520 3.528 1.00 98.06 93 ALA A O 1
ATOM 715 N N . ILE A 1 94 ? -0.127 9.780 2.246 1.00 97.69 94 ILE A N 1
ATOM 716 C CA . ILE A 1 94 ? -0.362 10.548 1.025 1.00 97.69 94 ILE A CA 1
ATOM 717 C C . ILE A 1 94 ? -1.684 10.118 0.381 1.00 97.69 94 ILE A C 1
ATOM 719 O O . ILE A 1 94 ? -2.082 8.957 0.520 1.00 97.69 94 ILE A O 1
ATOM 723 N N . PRO A 1 95 ? -2.326 11.003 -0.397 1.00 97.94 95 PRO A N 1
ATOM 724 C CA . PRO A 1 95 ? -3.490 10.623 -1.187 1.00 97.94 95 PRO A CA 1
ATOM 725 C C . PRO A 1 95 ? -3.180 9.495 -2.182 1.00 97.94 95 PRO A C 1
ATOM 727 O O . PRO A 1 95 ? -2.077 9.429 -2.751 1.00 97.94 95 PRO A O 1
ATOM 730 N N . LEU A 1 96 ? -4.159 8.618 -2.422 1.00 97.69 96 LEU A N 1
ATOM 731 C CA . LEU A 1 96 ? -4.014 7.468 -3.321 1.00 97.69 96 LEU A CA 1
ATOM 732 C C . LEU A 1 96 ? -3.662 7.893 -4.754 1.00 97.69 96 LEU A C 1
ATOM 734 O O . LEU A 1 96 ? -2.828 7.246 -5.394 1.00 97.69 96 LEU A O 1
ATOM 738 N N . GLU A 1 97 ? -4.178 9.022 -5.249 1.00 96.69 97 GLU A N 1
ATOM 739 C CA . GLU A 1 97 ? -3.842 9.518 -6.588 1.00 96.69 97 GLU A CA 1
ATOM 740 C C . GLU A 1 97 ? -2.363 9.917 -6.714 1.00 96.69 97 GLU A C 1
ATOM 742 O O . GLU A 1 97 ? -1.726 9.709 -7.757 1.00 96.69 97 GLU A O 1
ATOM 747 N N . VAL A 1 98 ? -1.774 10.433 -5.630 1.00 96.50 98 VAL A N 1
ATOM 748 C CA . VAL A 1 98 ? -0.349 10.778 -5.576 1.00 96.50 98 VAL A CA 1
ATOM 749 C C . VAL A 1 98 ? 0.496 9.507 -5.574 1.00 96.50 98 VAL A C 1
ATOM 751 O O . VAL A 1 98 ? 1.498 9.440 -6.296 1.00 96.50 98 VAL A O 1
ATOM 754 N N . ALA A 1 99 ? 0.094 8.495 -4.802 1.00 95.69 99 ALA A N 1
ATOM 755 C CA . ALA A 1 99 ? 0.765 7.198 -4.761 1.00 95.69 99 ALA A CA 1
ATOM 756 C C . ALA A 1 99 ? 0.739 6.506 -6.130 1.00 95.69 99 ALA A C 1
ATOM 758 O O . ALA A 1 99 ? 1.790 6.111 -6.643 1.00 95.69 99 ALA A O 1
ATOM 759 N N . ARG A 1 100 ? -0.432 6.468 -6.775 1.00 95.38 100 ARG A N 1
ATOM 760 C CA . ARG A 1 100 ? -0.636 5.914 -8.118 1.00 95.38 100 ARG A CA 1
ATOM 761 C C . ARG A 1 100 ? 0.296 6.543 -9.145 1.00 95.38 100 ARG A C 1
ATOM 763 O O . ARG A 1 100 ? 0.998 5.837 -9.871 1.00 95.38 100 ARG A O 1
ATOM 770 N N . ARG A 1 101 ? 0.352 7.880 -9.191 1.00 95.62 101 ARG A N 1
ATOM 771 C CA . ARG A 1 101 ? 1.251 8.604 -10.103 1.00 95.62 101 ARG A CA 1
ATOM 772 C C . ARG A 1 101 ? 2.710 8.190 -9.889 1.00 95.62 101 ARG A C 1
ATOM 774 O O . ARG A 1 101 ? 3.386 7.828 -10.854 1.00 95.62 101 ARG A O 1
ATOM 781 N N . ARG A 1 102 ? 3.175 8.169 -8.633 1.00 93.50 102 ARG A N 1
ATOM 782 C CA . ARG A 1 102 ? 4.552 7.776 -8.276 1.00 93.50 102 ARG A CA 1
ATOM 783 C C . ARG A 1 102 ? 4.859 6.324 -8.673 1.00 93.50 102 ARG A C 1
ATOM 785 O O . ARG A 1 102 ? 5.934 6.058 -9.216 1.00 93.50 102 ARG A O 1
ATOM 792 N N . ALA A 1 103 ? 3.931 5.395 -8.442 1.00 91.62 103 ALA A N 1
ATOM 793 C CA . ALA A 1 103 ? 4.078 3.983 -8.798 1.00 91.62 103 ALA A CA 1
ATOM 794 C C . ALA A 1 103 ? 4.221 3.783 -10.313 1.00 91.62 103 ALA A C 1
ATOM 796 O O . ALA A 1 103 ? 5.140 3.099 -10.771 1.00 91.62 103 ALA A O 1
ATOM 797 N N . LEU A 1 104 ? 3.372 4.444 -11.105 1.00 91.69 104 LEU A N 1
ATOM 798 C CA . LEU A 1 104 ? 3.413 4.376 -12.567 1.00 91.69 104 LEU A CA 1
ATOM 799 C C . LEU A 1 104 ? 4.712 4.959 -13.138 1.00 91.69 104 LEU A C 1
ATOM 801 O O . LEU A 1 104 ? 5.318 4.365 -14.034 1.00 91.69 104 LEU A O 1
ATOM 805 N N . GLU A 1 105 ? 5.171 6.101 -12.622 1.00 90.50 105 GLU A N 1
ATOM 806 C CA . GLU A 1 105 ? 6.438 6.724 -13.029 1.00 90.50 105 GLU A CA 1
ATOM 807 C C . GLU A 1 105 ? 7.635 5.807 -12.751 1.00 90.50 105 GLU A C 1
ATOM 809 O O . GLU A 1 105 ? 8.476 5.580 -13.631 1.00 90.50 105 GLU A O 1
ATOM 814 N N . ARG A 1 106 ? 7.685 5.199 -11.562 1.00 84.94 106 ARG A N 1
ATOM 815 C CA . ARG A 1 106 ? 8.747 4.253 -11.197 1.00 84.94 106 ARG A CA 1
ATOM 816 C C . ARG A 1 106 ? 8.672 2.950 -11.974 1.00 84.94 106 ARG A C 1
ATOM 818 O O . ARG A 1 106 ? 9.701 2.465 -12.440 1.00 84.94 106 ARG A O 1
ATOM 825 N N . GLY A 1 107 ? 7.476 2.410 -12.186 1.00 83.62 107 GLY A N 1
ATOM 826 C CA . GLY A 1 107 ? 7.262 1.236 -13.028 1.00 83.62 107 GLY A CA 1
ATOM 827 C C . GLY A 1 107 ? 7.738 1.467 -14.465 1.00 83.62 107 GLY A C 1
ATOM 828 O O . GLY A 1 107 ? 8.361 0.587 -15.063 1.00 83.62 107 GLY A O 1
ATOM 829 N N . LYS A 1 108 ? 7.514 2.666 -15.022 1.00 85.44 108 LYS A N 1
ATOM 830 C CA . LYS A 1 108 ? 8.057 3.067 -16.333 1.00 85.44 108 LYS A CA 1
ATOM 831 C C . LYS A 1 108 ? 9.585 3.142 -16.310 1.00 85.44 108 LYS A C 1
ATOM 833 O O . LYS A 1 108 ? 10.223 2.617 -17.224 1.00 85.44 108 LYS A O 1
ATOM 838 N N . ARG A 1 109 ? 10.179 3.755 -15.280 1.00 82.25 109 ARG A N 1
ATOM 839 C CA . ARG A 1 109 ? 11.641 3.853 -15.126 1.00 82.25 109 ARG A CA 1
ATOM 840 C C . ARG A 1 109 ? 12.296 2.473 -15.022 1.00 82.25 109 ARG A C 1
ATOM 842 O O . ARG A 1 109 ? 13.188 2.182 -15.814 1.00 82.25 109 ARG A O 1
ATOM 849 N N . ARG A 1 110 ? 11.788 1.594 -14.153 1.00 79.81 110 ARG A N 1
ATOM 850 C CA . ARG A 1 110 ? 12.291 0.222 -13.974 1.00 79.81 110 ARG A CA 1
ATOM 851 C C . ARG A 1 110 ? 12.209 -0.586 -15.271 1.00 79.81 110 ARG A C 1
ATOM 853 O O . ARG A 1 110 ? 13.179 -1.226 -15.661 1.00 79.81 110 ARG A O 1
ATOM 860 N N . ARG A 1 111 ? 11.088 -0.500 -16.001 1.00 83.50 111 ARG A N 1
ATOM 861 C CA . ARG A 1 111 ? 10.940 -1.142 -17.323 1.00 83.50 111 ARG A CA 1
ATOM 862 C C . ARG A 1 111 ? 11.962 -0.627 -18.343 1.00 83.50 111 ARG A C 1
ATOM 864 O O . ARG A 1 111 ? 12.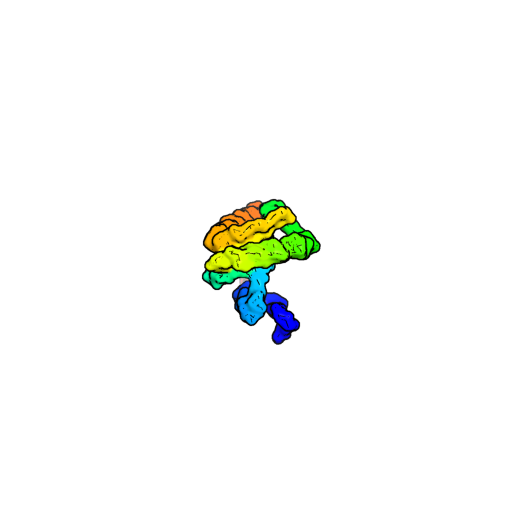479 -1.415 -19.131 1.00 83.50 111 ARG A O 1
ATOM 871 N N . ARG A 1 112 ? 12.275 0.675 -18.337 1.00 83.94 112 ARG A N 1
ATOM 872 C CA . ARG A 1 112 ? 13.312 1.265 -19.207 1.00 83.94 112 ARG A CA 1
ATOM 873 C C . ARG A 1 112 ? 14.716 0.789 -18.834 1.00 83.94 112 ARG A C 1
ATOM 875 O O . ARG A 1 112 ? 15.479 0.444 -19.730 1.00 83.94 112 ARG A O 1
ATOM 882 N N . GLU A 1 113 ? 15.045 0.747 -17.546 1.00 81.50 113 GLU A N 1
ATOM 883 C CA . GLU A 1 113 ? 16.341 0.260 -17.051 1.00 81.50 113 GLU A CA 1
ATOM 884 C C . GLU A 1 113 ? 16.546 -1.222 -17.395 1.00 81.50 113 GLU A C 1
ATOM 886 O O . GLU A 1 113 ? 17.565 -1.564 -17.991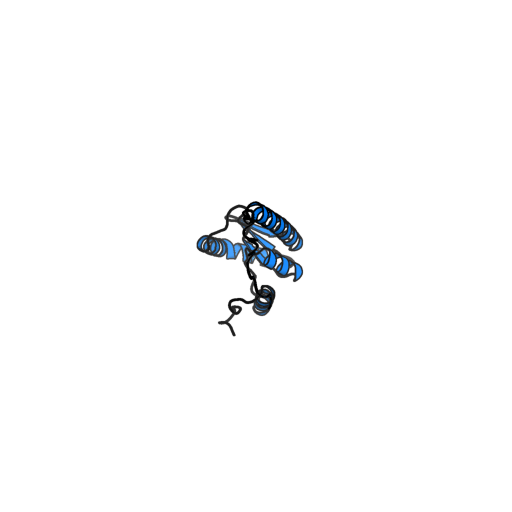 1.00 81.50 113 GLU A O 1
ATOM 891 N N . MET A 1 114 ? 15.542 -2.078 -17.169 1.00 80.62 114 MET A N 1
ATOM 892 C CA . MET A 1 114 ? 15.617 -3.498 -17.548 1.00 80.62 114 MET A CA 1
ATOM 893 C C . MET A 1 114 ? 15.764 -3.709 -19.060 1.00 80.62 114 MET A C 1
ATOM 895 O O . MET A 1 114 ? 16.468 -4.618 -19.486 1.00 80.62 114 MET A O 1
ATOM 899 N N . ARG A 1 115 ? 15.140 -2.866 -19.897 1.00 81.81 115 ARG A N 1
ATOM 900 C CA . ARG A 1 115 ? 15.336 -2.917 -21.359 1.00 81.81 115 ARG A CA 1
ATOM 901 C C . ARG A 1 115 ? 16.760 -2.548 -21.775 1.00 81.81 115 ARG A C 1
ATOM 903 O O . ARG A 1 115 ? 17.254 -3.127 -22.730 1.00 81.81 115 ARG A O 1
ATOM 910 N N . ARG A 1 116 ? 17.409 -1.611 -21.076 1.00 79.94 116 ARG A N 1
ATOM 911 C CA . ARG A 1 116 ? 18.806 -1.217 -21.335 1.00 79.94 116 ARG A CA 1
ATOM 912 C C . ARG A 1 116 ? 19.815 -2.261 -20.860 1.00 79.94 116 ARG A C 1
ATOM 914 O O . ARG A 1 116 ? 20.890 -2.352 -21.429 1.00 79.94 116 ARG A O 1
ATOM 921 N N . GLN A 1 117 ? 19.469 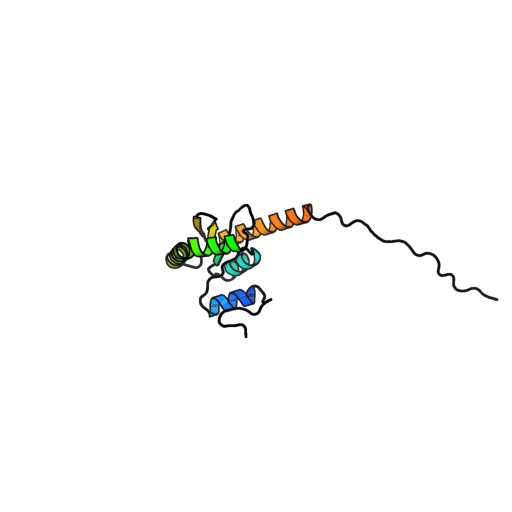-3.015 -19.819 1.00 74.69 117 GLN A N 1
ATOM 922 C CA . GLN A 1 117 ? 20.300 -4.086 -19.261 1.00 74.69 117 GLN A CA 1
ATOM 923 C C . GLN A 1 117 ? 20.059 -5.444 -19.929 1.00 74.69 117 GLN A C 1
ATOM 925 O O . GLN A 1 117 ? 20.764 -6.404 -19.628 1.00 74.69 117 GLN A O 1
ATOM 930 N N . ARG A 1 118 ? 19.063 -5.549 -20.818 1.00 67.69 118 ARG A N 1
ATOM 931 C CA . ARG A 1 118 ? 18.821 -6.769 -21.584 1.00 67.69 118 ARG A CA 1
ATOM 932 C C . ARG A 1 118 ? 19.996 -6.946 -22.553 1.00 67.69 118 ARG A C 1
ATOM 934 O O . ARG A 1 118 ? 20.184 -6.061 -23.390 1.00 67.69 118 ARG A O 1
ATOM 941 N N . PRO A 1 119 ? 20.786 -8.030 -22.450 1.00 59.38 119 PRO A N 1
ATOM 942 C CA . PRO A 1 119 ? 21.806 -8.303 -23.451 1.00 59.38 119 PRO A CA 1
ATOM 943 C C . PRO A 1 119 ? 21.122 -8.376 -24.816 1.00 59.38 119 PRO A C 1
ATOM 945 O O . PRO A 1 119 ? 20.005 -8.897 -24.923 1.00 59.38 119 PRO A O 1
ATOM 948 N N . ALA A 1 120 ? 21.757 -7.799 -25.840 1.00 62.75 120 ALA A N 1
ATOM 949 C CA . ALA A 1 120 ? 21.349 -8.039 -27.215 1.00 62.75 120 ALA A CA 1
ATOM 950 C C . ALA A 1 120 ? 21.298 -9.559 -27.379 1.00 62.75 120 ALA A C 1
ATOM 952 O O . ALA A 1 120 ? 22.290 -10.231 -27.109 1.00 62.75 120 ALA A O 1
ATOM 953 N N . ALA A 1 121 ? 20.123 -10.103 -27.691 1.00 59.25 121 ALA A N 1
ATOM 954 C CA . ALA A 1 121 ? 20.029 -11.513 -28.009 1.00 59.25 121 ALA A CA 1
ATOM 955 C C . ALA A 1 121 ? 20.963 -11.740 -29.199 1.00 59.25 121 ALA A C 1
ATOM 957 O O . ALA A 1 121 ? 20.734 -11.163 -30.264 1.00 59.25 121 ALA A O 1
ATOM 958 N N . ASP A 1 122 ? 22.042 -12.492 -28.976 1.00 51.81 122 ASP A N 1
ATOM 959 C CA . ASP A 1 122 ? 22.929 -12.955 -30.032 1.00 51.81 122 ASP A CA 1
ATOM 960 C C . ASP A 1 122 ? 22.064 -13.544 -31.146 1.00 51.81 122 ASP A C 1
ATOM 962 O O . ASP A 1 122 ? 21.223 -14.417 -30.910 1.00 51.81 122 ASP A O 1
ATOM 966 N N . GLY A 1 123 ? 22.241 -13.007 -32.352 1.00 49.78 123 GLY A N 1
ATOM 967 C CA . GLY A 1 123 ? 21.577 -13.440 -33.575 1.00 49.78 123 GLY A CA 1
ATOM 968 C C . GLY A 1 123 ? 22.052 -14.826 -34.000 1.00 49.78 123 GLY A C 1
ATOM 969 O O . GLY A 1 123 ? 22.778 -14.964 -34.980 1.00 49.78 123 GLY A O 1
ATOM 970 N N . GLY A 1 124 ? 21.661 -15.849 -33.247 1.00 50.25 124 GLY A N 1
ATOM 971 C CA . GLY A 1 124 ? 21.947 -17.244 -33.537 1.00 50.25 124 GLY A CA 1
ATOM 972 C C . GLY A 1 124 ? 20.831 -17.908 -34.342 1.00 50.25 124 GLY A C 1
ATOM 973 O O . GLY A 1 124 ? 19.700 -17.983 -33.875 1.00 50.25 124 GLY A O 1
ATOM 974 N N . LEU A 1 125 ? 21.232 -18.475 -35.485 1.00 45.97 125 LEU A N 1
ATOM 975 C CA . LEU A 1 125 ? 20.552 -19.459 -36.343 1.00 45.97 125 LEU A CA 1
ATOM 976 C C . LEU A 1 125 ? 19.583 -18.953 -37.427 1.00 45.97 125 LEU A C 1
ATOM 978 O O . LEU A 1 125 ? 18.374 -18.923 -37.248 1.00 45.97 125 LEU A O 1
ATOM 982 N N . PHE A 1 126 ? 20.140 -18.778 -38.629 1.00 44.03 126 PHE A N 1
ATOM 983 C CA . PHE A 1 126 ? 19.686 -19.538 -39.800 1.00 44.03 126 PHE A CA 1
ATOM 984 C C . PHE A 1 126 ? 20.923 -20.116 -40.508 1.00 44.03 126 PHE A C 1
ATOM 986 O O . PHE A 1 126 ? 21.535 -19.462 -41.349 1.00 44.03 126 PHE A O 1
ATOM 993 N N . GLN A 1 127 ? 21.337 -21.330 -40.130 1.00 46.16 127 GLN A N 1
ATOM 994 C CA . GLN A 1 127 ? 22.082 -22.190 -41.051 1.00 46.16 127 GLN A CA 1
ATOM 995 C C . GLN A 1 127 ? 21.032 -22.837 -41.952 1.00 46.16 127 GLN A C 1
ATOM 997 O O . GLN A 1 127 ? 20.173 -23.576 -41.479 1.00 46.16 127 GLN A O 1
ATOM 1002 N N . ASN A 1 128 ? 21.054 -22.484 -43.234 1.00 44.12 128 ASN A N 1
ATOM 1003 C CA . ASN A 1 128 ? 20.289 -23.193 -44.246 1.00 44.12 128 ASN A CA 1
ATOM 1004 C C . ASN A 1 128 ? 20.960 -24.551 -44.463 1.00 44.12 128 ASN A C 1
ATOM 1006 O O . ASN A 1 128 ? 22.030 -24.614 -45.067 1.00 44.12 128 ASN A O 1
ATOM 1010 N N . ASP A 1 129 ? 20.325 -25.619 -43.985 1.00 41.97 129 ASP A N 1
ATOM 1011 C CA . ASP A 1 129 ? 20.620 -26.979 -44.423 1.00 41.97 129 ASP A CA 1
ATOM 1012 C C . ASP A 1 129 ? 20.236 -27.104 -45.904 1.00 41.97 129 ASP A C 1
ATOM 1014 O O . ASP A 1 129 ? 19.087 -27.355 -46.270 1.00 41.97 129 ASP A O 1
ATOM 1018 N N . ALA A 1 130 ? 21.213 -26.880 -46.779 1.00 49.56 130 ALA A N 1
ATOM 1019 C CA . ALA A 1 130 ? 21.147 -27.308 -48.164 1.00 49.56 130 ALA A CA 1
ATOM 1020 C C . ALA A 1 130 ? 21.687 -28.740 -48.244 1.00 49.56 130 ALA A C 1
ATOM 1022 O O . ALA A 1 130 ? 22.871 -28.965 -48.002 1.00 49.56 130 ALA A O 1
ATOM 1023 N N . GLY A 1 131 ? 20.834 -29.698 -48.618 1.00 40.78 131 GLY A N 1
ATOM 1024 C CA . GLY A 1 131 ? 21.308 -31.015 -49.050 1.00 40.78 131 GLY A CA 1
ATOM 1025 C C . GLY A 1 131 ? 20.381 -32.195 -48.783 1.00 40.78 131 GLY A C 1
ATOM 1026 O O . GLY A 1 131 ? 20.828 -33.188 -48.224 1.00 40.78 131 GLY A O 1
ATOM 1027 N N . SER A 1 132 ? 19.117 -32.137 -49.210 1.00 40.00 132 SER A N 1
ATOM 1028 C CA . SER A 1 132 ? 18.335 -33.359 -49.436 1.00 40.00 132 SER A CA 1
ATOM 1029 C C . SER A 1 132 ? 18.121 -33.510 -50.940 1.00 40.00 132 SER A C 1
ATOM 1031 O O . SER A 1 132 ? 17.201 -32.928 -51.508 1.00 40.00 132 SER A O 1
ATOM 1033 N N . SER A 1 133 ? 19.036 -34.220 -51.611 1.00 43.25 133 SER A N 1
ATOM 1034 C CA . SER A 1 133 ? 18.830 -34.656 -52.991 1.00 43.25 133 SER A CA 1
ATOM 1035 C C . SER A 1 133 ? 18.040 -35.960 -52.971 1.00 43.25 133 SER A C 1
ATOM 1037 O O . SER A 1 133 ? 18.581 -37.026 -52.670 1.00 43.2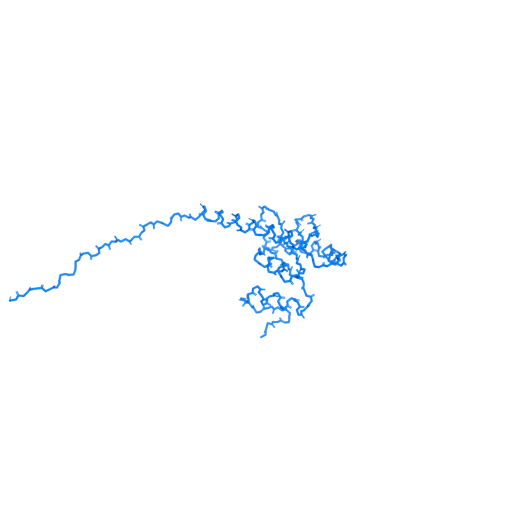5 133 SER A O 1
ATOM 1039 N N . ALA A 1 134 ? 16.763 -35.873 -53.312 1.00 46.59 134 ALA A N 1
ATOM 1040 C CA . ALA A 1 134 ? 16.014 -37.002 -53.823 1.00 46.59 134 ALA A CA 1
ATOM 1041 C C . ALA A 1 134 ? 15.576 -36.675 -55.254 1.00 46.59 134 ALA A C 1
ATOM 1043 O O . ALA A 1 134 ? 15.161 -35.553 -55.534 1.00 46.59 134 ALA A O 1
ATOM 1044 N N . THR A 1 135 ? 15.617 -37.712 -56.090 1.00 46.19 135 THR A N 1
ATOM 1045 C CA . THR A 1 135 ? 14.950 -37.887 -57.392 1.00 46.19 135 THR A CA 1
ATOM 1046 C C . THR A 1 135 ? 15.613 -37.310 -58.646 1.00 46.19 135 THR A C 1
ATOM 1048 O O . THR A 1 135 ? 15.610 -36.111 -58.867 1.00 46.19 135 THR A O 1
ATOM 1051 N N . GLU A 1 136 ? 16.131 -38.229 -59.468 1.00 38.44 136 GLU A N 1
ATOM 1052 C CA . GLU A 1 136 ? 15.941 -38.434 -60.922 1.00 38.44 136 GLU A CA 1
ATOM 1053 C C . GLU A 1 136 ? 16.725 -39.739 -61.223 1.00 38.44 136 GLU A C 1
ATOM 1055 O O . GLU A 1 136 ? 17.828 -39.905 -60.718 1.00 38.44 136 GLU A O 1
ATOM 1060 N N . GLY A 1 137 ? 16.242 -40.801 -61.868 1.00 41.81 137 GLY A N 1
ATOM 1061 C CA . GLY A 1 137 ? 15.255 -40.939 -62.929 1.00 41.81 137 GLY A CA 1
ATOM 1062 C C . GLY A 1 137 ? 15.953 -41.643 -64.106 1.00 41.81 137 GLY A C 1
ATOM 1063 O O . GLY A 1 137 ? 16.859 -41.043 -64.675 1.00 41.81 137 GLY A O 1
ATOM 1064 N N . LEU A 1 138 ? 15.476 -42.856 -64.446 1.00 42.47 138 LEU A N 1
ATOM 1065 C CA . LEU A 1 138 ? 15.850 -43.797 -65.535 1.00 42.47 138 LEU A CA 1
ATOM 1066 C C . LEU A 1 138 ? 16.808 -44.947 -65.184 1.00 42.47 138 LEU A C 1
ATOM 1068 O O . LEU A 1 138 ? 18.008 -44.710 -64.940 1.00 42.47 138 LEU A O 1
#

Secondary structure (DSSP, 8-state):
--STT-PPTT--HHHHHHHHHHTTPPEEE--HHHHHHHHHTT--EEEE--SSSPPPHHHHHHHHHHHHHHHHHHHHT-SS-EEEEEETTEEEEEEHHHHHHHHHHHHHHHHHHHHHHSPP------------------